Protein AF-A0A9P6LAG9-F1 (afdb_monomer)

Organism: NCBI:txid56493

Sequence (158 aa):
MAMVEGCSDTLERIEITCNHLANPGSGSIDLSRAIRLKEVVFIFLCEAFEDVWITVALKTLTSRHANFQKVAIHTAIPARLSPVDEPLDVNKTIGGEVYSLWMDLDCVLVQLWESHGIGLQVICSTGGEEKVAREFIEGLLPEMTKRGRLELVNKDGL

Structure (mmCIF, N/CA/C/O backbone):
data_AF-A0A9P6LAG9-F1
#
_entry.id   AF-A0A9P6LAG9-F1
#
loop_
_atom_site.group_PDB
_atom_site.id
_atom_site.type_symbol
_atom_site.label_atom_id
_atom_site.label_alt_id
_atom_site.label_comp_id
_atom_site.label_asym_id
_atom_site.label_entity_id
_atom_site.label_seq_id
_atom_site.pdbx_PDB_ins_code
_atom_site.Cartn_x
_atom_site.Cartn_y
_atom_site.Cartn_z
_atom_site.occupancy
_atom_site.B_iso_or_equiv
_atom_site.auth_seq_id
_atom_site.auth_comp_id
_atom_site.auth_asym_id
_atom_site.auth_atom_id
_atom_site.pdbx_PDB_model_num
ATOM 1 N N . MET A 1 1 ? 11.957 -17.336 8.066 1.00 31.67 1 MET A N 1
ATOM 2 C CA . MET A 1 1 ? 11.394 -17.068 9.412 1.00 31.67 1 MET A CA 1
ATOM 3 C C . MET A 1 1 ? 11.354 -15.561 9.585 1.00 31.67 1 MET A C 1
ATOM 5 O O . MET A 1 1 ? 12.406 -14.966 9.780 1.00 31.67 1 MET A O 1
ATOM 9 N N . ALA A 1 2 ? 10.182 -14.945 9.411 1.00 39.00 2 ALA A N 1
ATOM 10 C CA . ALA A 1 2 ? 9.999 -13.536 9.747 1.00 39.00 2 ALA A CA 1
ATOM 11 C C . ALA A 1 2 ? 10.205 -13.396 11.260 1.00 39.00 2 ALA A C 1
ATOM 13 O O . ALA A 1 2 ? 9.535 -14.074 12.042 1.00 39.00 2 ALA A O 1
ATOM 14 N N . MET A 1 3 ? 11.195 -12.607 11.672 1.00 38.09 3 MET A N 1
ATOM 15 C CA . MET A 1 3 ? 11.415 -12.326 13.085 1.00 38.09 3 MET A CA 1
ATOM 16 C C . MET A 1 3 ? 10.508 -11.164 13.469 1.00 38.09 3 MET A C 1
ATOM 18 O O . MET A 1 3 ? 10.767 -10.026 13.100 1.00 38.09 3 MET A O 1
ATOM 22 N N . VAL A 1 4 ? 9.424 -11.468 14.179 1.00 46.19 4 VAL A N 1
ATOM 23 C CA . VAL A 1 4 ? 8.665 -10.457 14.916 1.00 46.19 4 VAL A CA 1
ATOM 24 C C . VAL A 1 4 ? 9.403 -10.258 16.238 1.00 46.19 4 VAL A C 1
ATOM 26 O O . VAL A 1 4 ? 9.267 -11.067 17.156 1.00 46.19 4 VAL A O 1
ATOM 29 N N . GLU A 1 5 ? 10.249 -9.233 16.327 1.00 42.84 5 GLU A N 1
ATOM 30 C CA . GLU A 1 5 ? 10.857 -8.848 17.601 1.00 42.84 5 GLU A CA 1
ATOM 31 C C . GLU A 1 5 ? 9.825 -8.096 18.451 1.00 42.84 5 GLU A C 1
ATOM 33 O O . GLU A 1 5 ? 9.561 -6.914 18.251 1.00 42.84 5 GLU A O 1
ATOM 38 N N . GLY A 1 6 ? 9.227 -8.791 19.422 1.00 43.84 6 GLY A N 1
ATOM 39 C CA . GLY A 1 6 ? 8.525 -8.147 20.531 1.00 43.84 6 GLY A CA 1
ATOM 40 C C . GLY A 1 6 ? 7.326 -8.923 21.072 1.00 43.84 6 GLY A C 1
ATOM 41 O O . GLY A 1 6 ? 6.583 -9.588 20.356 1.00 43.84 6 GLY A O 1
ATOM 42 N N . CYS A 1 7 ? 7.148 -8.833 22.390 1.00 39.12 7 CYS A N 1
ATOM 43 C CA . CYS A 1 7 ? 6.045 -9.444 23.120 1.00 39.12 7 CYS A CA 1
ATOM 44 C C . CYS A 1 7 ? 4.712 -8.759 22.740 1.00 39.12 7 CYS A C 1
ATOM 46 O O . CYS A 1 7 ? 4.586 -7.539 22.818 1.00 39.12 7 CYS A O 1
ATOM 48 N N . SER A 1 8 ? 3.732 -9.563 22.322 1.00 51.81 8 SER A N 1
ATOM 49 C CA . SER A 1 8 ? 2.531 -9.216 21.536 1.00 51.81 8 SER A CA 1
ATOM 50 C C . SER A 1 8 ? 1.542 -8.190 22.127 1.00 51.81 8 SER A C 1
ATOM 52 O O . SER A 1 8 ? 0.644 -7.765 21.403 1.00 51.81 8 SER A O 1
ATOM 54 N N . ASP A 1 9 ? 1.656 -7.771 23.390 1.00 45.34 9 ASP A N 1
ATOM 55 C CA . ASP A 1 9 ? 0.568 -7.031 24.063 1.00 45.34 9 ASP A CA 1
ATOM 56 C C . ASP A 1 9 ? 0.803 -5.506 24.169 1.00 45.34 9 ASP A C 1
ATOM 58 O O . ASP A 1 9 ? -0.081 -4.756 24.597 1.00 45.34 9 ASP A O 1
ATOM 62 N N . THR A 1 10 ? 1.972 -5.008 23.750 1.00 57.41 10 THR A N 1
ATOM 63 C CA . THR A 1 10 ? 2.355 -3.582 23.865 1.00 57.41 10 THR A CA 1
ATOM 64 C C . THR A 1 10 ? 2.854 -2.935 22.576 1.00 57.41 10 THR A C 1
ATOM 66 O O . THR A 1 10 ? 3.126 -1.734 22.583 1.00 57.41 10 THR A O 1
ATOM 69 N N . LEU A 1 11 ? 2.965 -3.675 21.472 1.00 68.00 11 LEU A N 1
ATOM 70 C CA . LEU A 1 11 ? 3.526 -3.144 20.230 1.00 68.00 11 LEU A CA 1
ATOM 71 C C . LEU A 1 11 ? 2.519 -2.241 19.510 1.00 68.00 11 LEU A C 1
ATOM 73 O O . LEU A 1 11 ? 1.558 -2.701 18.899 1.00 68.00 11 LEU A O 1
ATOM 77 N N . GLU A 1 12 ? 2.756 -0.932 19.583 1.00 83.31 12 GLU A N 1
ATOM 78 C CA . GLU A 1 12 ? 2.011 0.063 18.802 1.00 83.31 12 GLU A CA 1
ATOM 79 C C . GLU A 1 12 ? 2.497 0.130 17.347 1.00 83.31 12 GLU A C 1
ATOM 81 O O . GLU A 1 12 ? 1.769 0.590 16.469 1.00 83.31 12 GLU A O 1
ATOM 86 N N . ARG A 1 13 ? 3.707 -0.367 17.083 1.00 87.25 13 ARG A N 1
ATOM 87 C CA . ARG A 1 13 ? 4.311 -0.456 15.757 1.00 87.25 13 ARG A CA 1
ATOM 88 C C . ARG A 1 13 ? 4.926 -1.835 15.572 1.00 87.25 13 ARG A C 1
ATOM 90 O O . ARG A 1 13 ? 5.649 -2.297 16.453 1.00 87.25 13 ARG A O 1
ATOM 97 N N . ILE A 1 14 ? 4.643 -2.465 14.437 1.00 84.56 14 ILE A N 1
ATOM 98 C CA . ILE A 1 14 ? 5.256 -3.734 14.038 1.00 84.56 14 ILE A CA 1
ATOM 99 C C . ILE A 1 14 ? 6.000 -3.508 12.726 1.00 84.56 14 ILE A C 1
ATOM 101 O O . ILE A 1 14 ? 5.428 -3.003 11.763 1.00 84.56 14 ILE A O 1
ATOM 105 N N . GLU A 1 15 ? 7.272 -3.887 12.702 1.00 84.56 15 GLU A N 1
ATOM 106 C CA . GLU A 1 15 ? 8.097 -3.903 11.499 1.00 84.56 15 GLU A CA 1
ATOM 107 C C . GLU A 1 15 ? 8.282 -5.345 11.039 1.00 84.56 15 GLU A C 1
ATOM 109 O O . GLU A 1 15 ? 8.576 -6.234 11.841 1.00 84.56 15 GLU A O 1
ATOM 114 N N . ILE A 1 16 ? 8.052 -5.580 9.752 1.00 80.81 16 ILE A N 1
ATOM 115 C CA . ILE A 1 16 ? 8.099 -6.903 9.155 1.00 80.81 16 ILE A CA 1
ATOM 116 C C . ILE A 1 16 ? 8.985 -6.853 7.919 1.00 80.81 16 ILE A C 1
ATOM 118 O O . ILE A 1 16 ? 8.684 -6.161 6.946 1.00 80.81 16 ILE A O 1
ATOM 122 N N . THR A 1 17 ? 10.039 -7.660 7.942 1.00 76.12 17 THR A N 1
ATOM 123 C CA . THR A 1 17 ? 11.042 -7.710 6.880 1.00 76.12 17 THR A CA 1
ATOM 124 C C . THR A 1 17 ? 10.935 -9.004 6.076 1.00 76.12 17 THR A C 1
ATOM 126 O O . THR A 1 17 ? 11.048 -10.102 6.633 1.00 76.12 17 THR A O 1
ATOM 129 N N . CYS A 1 18 ? 10.769 -8.876 4.756 1.00 67.94 18 CYS A N 1
ATOM 130 C CA . CYS A 1 18 ? 10.935 -9.967 3.793 1.00 67.94 18 CYS A CA 1
ATOM 131 C C . CYS A 1 18 ? 12.422 -10.331 3.682 1.00 67.94 18 CYS A C 1
ATOM 133 O O . CYS A 1 18 ? 13.188 -9.598 3.057 1.00 67.94 18 CYS A O 1
ATOM 135 N N . AS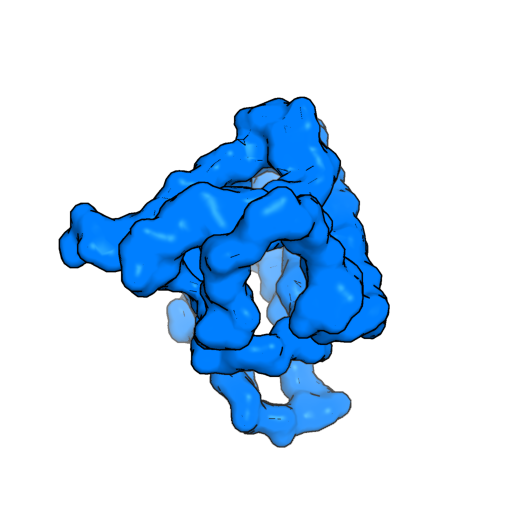N A 1 19 ? 12.831 -11.484 4.213 1.00 59.56 19 ASN A N 1
ATOM 136 C CA . ASN A 1 19 ? 14.115 -12.097 3.869 1.00 59.56 19 ASN A CA 1
ATOM 137 C C . ASN A 1 19 ? 13.837 -13.348 3.027 1.00 59.56 19 ASN A C 1
ATOM 139 O O . ASN A 1 19 ? 13.184 -14.267 3.523 1.00 59.56 19 ASN A O 1
ATOM 143 N N . HIS A 1 20 ? 14.351 -13.396 1.791 1.00 47.56 20 HIS A N 1
ATOM 144 C CA . HIS A 1 20 ? 14.268 -14.532 0.854 1.00 47.56 20 HIS A CA 1
ATOM 145 C C . HIS A 1 20 ? 15.029 -15.779 1.350 1.00 47.56 20 HIS A C 1
ATOM 147 O O . HIS A 1 20 ? 15.972 -16.267 0.733 1.00 47.56 20 HIS A O 1
ATOM 153 N N . LEU A 1 21 ? 14.613 -16.339 2.481 1.00 39.75 21 LEU A N 1
ATOM 154 C CA . LEU A 1 21 ? 14.943 -17.704 2.866 1.00 39.75 21 LEU A CA 1
ATOM 155 C C . LEU A 1 21 ? 13.637 -18.476 2.937 1.00 39.75 21 LEU A C 1
ATOM 157 O O . LEU A 1 21 ? 12.994 -18.596 3.983 1.00 39.75 21 LEU A O 1
ATOM 161 N N . ALA A 1 22 ? 13.270 -18.931 1.739 1.00 38.91 22 ALA A N 1
ATOM 162 C CA . ALA A 1 22 ? 12.196 -19.844 1.432 1.00 38.91 22 ALA A CA 1
ATOM 163 C C . ALA A 1 22 ? 12.097 -20.943 2.489 1.00 38.91 22 AL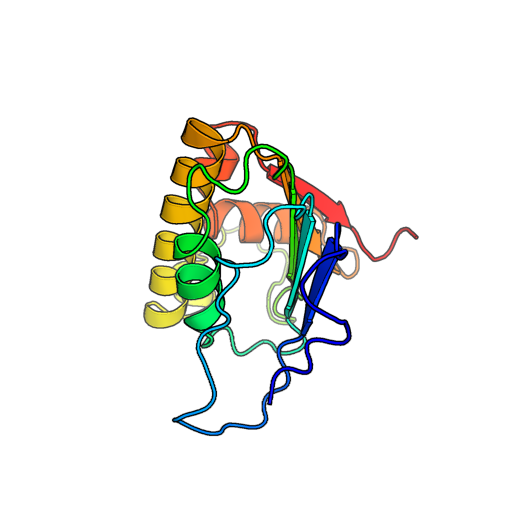A A C 1
ATOM 165 O O . ALA A 1 22 ? 12.983 -21.783 2.645 1.00 38.91 22 ALA A O 1
ATOM 166 N N . ASN A 1 23 ? 10.969 -20.955 3.183 1.00 39.00 23 ASN A N 1
ATOM 167 C CA . ASN A 1 23 ? 10.431 -22.189 3.704 1.00 39.00 23 ASN A CA 1
ATOM 168 C C . ASN A 1 23 ? 8.969 -22.224 3.240 1.00 39.00 23 ASN A C 1
ATOM 170 O O . ASN A 1 23 ? 8.189 -21.394 3.712 1.00 39.00 23 ASN A O 1
ATOM 174 N N . PRO A 1 24 ? 8.569 -23.132 2.330 1.00 40.22 24 PRO A N 1
ATOM 175 C CA . PRO A 1 24 ? 7.210 -23.205 1.772 1.00 40.22 24 PRO A CA 1
ATOM 176 C C . PRO A 1 24 ? 6.117 -23.594 2.798 1.00 40.22 24 PRO A C 1
ATOM 178 O O . PRO A 1 24 ? 5.029 -24.020 2.432 1.00 40.22 24 PRO A O 1
ATOM 181 N N . GLY A 1 25 ? 6.392 -23.426 4.096 1.00 43.91 25 GLY A N 1
ATOM 182 C CA . GLY A 1 25 ? 5.448 -23.561 5.202 1.00 43.91 25 GLY A CA 1
ATOM 183 C C . GLY A 1 25 ? 5.611 -22.507 6.308 1.00 43.91 25 GLY A C 1
ATOM 184 O O . GLY A 1 25 ? 5.011 -22.665 7.370 1.00 43.91 25 GLY A O 1
ATOM 185 N N . SER A 1 26 ? 6.415 -21.447 6.131 1.00 46.41 26 SER A N 1
ATOM 186 C CA . SER A 1 26 ? 6.625 -20.450 7.193 1.00 46.41 26 SER A CA 1
ATOM 187 C C . SER A 1 26 ? 5.574 -19.339 7.184 1.00 46.41 26 SER A C 1
ATOM 189 O O . SER A 1 26 ? 5.800 -18.283 6.608 1.00 46.41 26 SER A O 1
ATOM 191 N N . GLY A 1 27 ? 4.466 -19.607 7.878 1.00 55.06 27 GLY A N 1
ATOM 192 C CA . GLY A 1 27 ? 3.690 -18.653 8.679 1.00 55.06 27 GLY A CA 1
ATOM 193 C C . GLY A 1 27 ? 3.163 -17.401 7.979 1.00 55.06 27 GLY A C 1
ATOM 19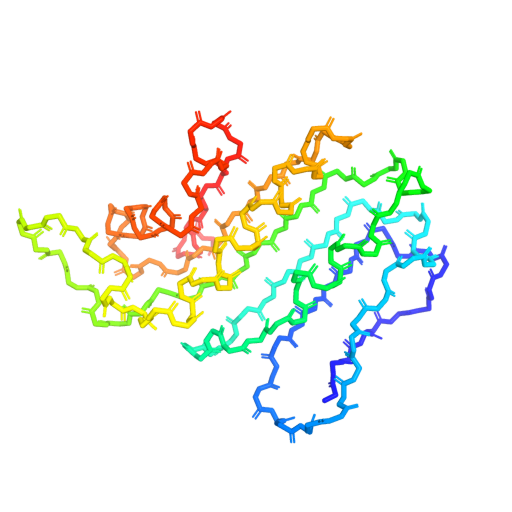4 O O . GLY A 1 27 ? 3.869 -16.405 7.858 1.00 55.06 27 GLY A O 1
ATOM 195 N N . SER A 1 28 ? 1.867 -17.398 7.666 1.00 65.50 28 SER A N 1
ATOM 196 C CA . SER A 1 28 ? 1.109 -16.148 7.582 1.00 65.50 28 SER A CA 1
ATOM 197 C C . SER A 1 28 ? 1.304 -15.352 8.873 1.00 65.50 28 SER A C 1
ATOM 199 O O . SER A 1 28 ? 1.153 -15.907 9.965 1.00 65.50 28 SER A O 1
ATOM 201 N N . ILE A 1 29 ? 1.617 -14.065 8.763 1.00 77.62 29 ILE A N 1
ATOM 202 C CA . ILE A 1 29 ? 1.709 -13.196 9.935 1.00 77.62 29 ILE A CA 1
ATOM 203 C C . ILE A 1 29 ? 0.290 -12.8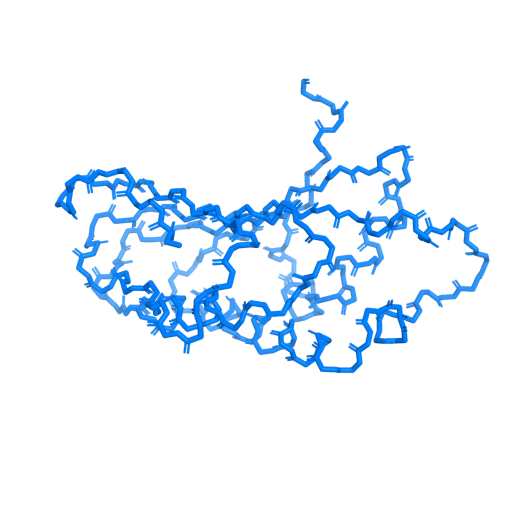79 10.390 1.00 77.62 29 ILE A C 1
ATOM 205 O O . ILE A 1 29 ? -0.477 -12.269 9.653 1.00 77.62 29 ILE A O 1
ATOM 209 N N . ASP A 1 30 ? -0.064 -13.331 11.590 1.00 82.50 30 ASP A N 1
ATOM 210 C CA . ASP A 1 30 ? -1.360 -13.053 12.199 1.00 82.50 30 ASP A CA 1
ATOM 211 C C . ASP A 1 30 ? -1.252 -11.832 13.117 1.00 82.50 30 ASP A C 1
ATOM 213 O O . ASP A 1 30 ? -0.612 -11.881 14.170 1.00 82.50 30 ASP A O 1
ATOM 217 N N . LEU A 1 31 ? -1.883 -10.730 12.709 1.00 85.31 31 LEU A N 1
ATOM 218 C CA . LEU A 1 31 ? -1.936 -9.488 13.476 1.00 85.31 31 LEU A CA 1
ATOM 219 C C . LEU A 1 31 ? -3.134 -9.455 14.431 1.00 85.31 31 LEU A C 1
ATOM 221 O O . LEU A 1 31 ? -3.223 -8.528 15.227 1.00 85.31 31 LEU A O 1
ATOM 225 N N . SER A 1 32 ? -4.016 -10.466 14.431 1.00 86.19 32 SER A N 1
ATOM 226 C CA . SER A 1 32 ? -5.311 -10.450 15.137 1.00 86.19 32 SER A CA 1
ATOM 227 C C . SER A 1 32 ? -5.234 -10.202 16.648 1.00 86.19 32 SER A C 1
ATOM 229 O O . SER A 1 32 ? -6.218 -9.782 17.269 1.00 86.19 32 SER A O 1
ATOM 231 N N . ARG A 1 33 ? -4.073 -10.477 17.252 1.00 85.31 33 ARG A N 1
ATOM 232 C CA . ARG A 1 33 ? -3.791 -10.287 18.680 1.00 85.31 33 ARG A CA 1
ATOM 233 C C . ARG A 1 33 ? -3.175 -8.926 19.014 1.00 85.31 33 ARG A C 1
ATOM 235 O O . ARG A 1 33 ? -3.157 -8.558 20.186 1.00 85.31 33 ARG A O 1
ATOM 242 N N . ALA A 1 34 ? -2.721 -8.162 18.024 1.00 85.12 34 ALA A N 1
ATOM 243 C CA . ALA A 1 34 ? -2.062 -6.872 18.206 1.00 85.12 34 ALA A CA 1
ATOM 244 C C . ALA A 1 34 ? -3.088 -5.739 18.413 1.00 85.12 34 ALA A C 1
ATOM 246 O O . ALA A 1 34 ? -3.146 -4.763 17.677 1.00 85.12 34 ALA A O 1
ATOM 247 N N . ILE A 1 35 ? -3.916 -5.836 19.452 1.00 82.88 35 ILE A N 1
ATOM 248 C CA . ILE A 1 35 ? -5.044 -4.915 19.708 1.00 82.88 35 ILE A CA 1
ATOM 249 C C . ILE A 1 35 ? -4.647 -3.434 19.889 1.00 82.88 35 ILE A C 1
ATOM 251 O O . ILE A 1 35 ? -5.485 -2.541 19.768 1.00 82.88 35 ILE A O 1
ATOM 255 N N . ARG A 1 36 ? -3.374 -3.156 20.193 1.00 86.75 36 ARG A N 1
ATOM 256 C CA . ARG A 1 36 ? -2.817 -1.799 20.346 1.00 86.75 36 ARG A CA 1
ATOM 257 C C . ARG A 1 36 ? -2.068 -1.296 19.111 1.00 86.75 36 ARG A C 1
ATOM 259 O O . ARG A 1 36 ? -1.488 -0.213 19.166 1.00 86.75 36 ARG A O 1
ATOM 266 N N . LEU A 1 37 ? -2.080 -2.064 18.028 1.00 89.19 37 LEU A N 1
ATOM 267 C CA . LEU A 1 37 ? -1.388 -1.745 16.792 1.00 89.19 37 LEU A CA 1
ATOM 268 C C . LEU A 1 37 ? -1.897 -0.427 16.207 1.00 89.19 37 LEU A C 1
ATOM 270 O O . LEU A 1 37 ? -3.095 -0.260 15.983 1.00 89.19 37 LEU A O 1
ATOM 274 N N . LYS A 1 38 ? -0.968 0.492 15.951 1.00 92.00 38 LYS A N 1
ATOM 275 C CA . LYS A 1 38 ? -1.201 1.771 15.274 1.00 92.00 38 LYS A CA 1
ATOM 276 C C . LYS A 1 38 ? -0.595 1.773 13.880 1.00 92.00 38 LYS A C 1
ATOM 278 O O . LYS A 1 38 ? -1.211 2.288 12.951 1.00 92.00 38 LYS A O 1
ATOM 283 N N . GLU A 1 39 ? 0.584 1.178 13.731 1.00 92.19 39 GLU A N 1
ATOM 284 C CA . GLU A 1 39 ? 1.340 1.179 12.481 1.00 92.19 39 GLU A CA 1
ATOM 285 C C . GLU A 1 39 ? 1.917 -0.203 12.165 1.00 92.19 39 GLU A C 1
ATOM 287 O O . GLU A 1 39 ? 2.468 -0.875 13.038 1.00 92.19 39 GLU A O 1
ATOM 292 N N . VAL A 1 40 ? 1.834 -0.599 10.896 1.00 89.81 40 VAL A N 1
ATOM 293 C CA . VAL A 1 40 ? 2.589 -1.738 10.361 1.00 89.81 40 VAL A CA 1
ATOM 294 C C . VAL A 1 40 ? 3.511 -1.248 9.264 1.00 89.81 40 VAL A C 1
ATOM 296 O O . VAL A 1 40 ? 3.087 -0.501 8.382 1.00 89.81 40 VAL A O 1
ATOM 299 N N . VAL A 1 41 ? 4.760 -1.692 9.319 1.00 90.19 41 VAL A N 1
ATOM 300 C CA . VAL A 1 41 ? 5.790 -1.394 8.331 1.00 90.19 41 VAL A CA 1
ATOM 301 C C . VAL A 1 41 ? 6.194 -2.688 7.645 1.00 90.19 41 VAL A C 1
ATOM 303 O O . VAL A 1 41 ? 6.683 -3.607 8.297 1.00 90.19 41 VAL A O 1
ATOM 306 N N . PHE A 1 42 ? 6.002 -2.755 6.335 1.00 87.62 42 PHE A N 1
ATOM 307 C CA . PHE A 1 42 ? 6.451 -3.860 5.498 1.00 87.62 42 PHE A CA 1
ATOM 308 C C . PHE A 1 42 ? 7.712 -3.442 4.752 1.00 87.62 42 PHE A C 1
ATOM 310 O O . PHE A 1 42 ? 7.715 -2.404 4.092 1.00 87.62 42 PHE A O 1
ATOM 317 N N . ILE A 1 43 ? 8.778 -4.235 4.848 1.00 84.12 43 ILE A N 1
ATOM 318 C CA . ILE A 1 43 ? 10.058 -3.955 4.196 1.00 84.12 43 ILE A CA 1
ATOM 319 C C . ILE A 1 43 ? 10.376 -5.037 3.168 1.00 84.12 43 ILE A C 1
ATOM 321 O O . ILE A 1 43 ? 10.682 -6.177 3.524 1.00 84.12 43 ILE A O 1
ATOM 325 N N . PHE A 1 44 ? 10.353 -4.646 1.892 1.00 76.75 44 PHE A N 1
ATOM 326 C CA . PHE A 1 44 ? 10.781 -5.463 0.763 1.00 76.75 44 PHE A CA 1
ATOM 327 C C . PHE A 1 44 ? 12.273 -5.252 0.503 1.00 76.75 44 PHE A C 1
ATOM 329 O O . PHE A 1 44 ? 12.701 -4.185 0.060 1.00 76.75 44 PHE A O 1
ATOM 336 N N . LEU A 1 45 ? 13.077 -6.280 0.777 1.00 63.59 45 LEU A N 1
ATOM 337 C CA . LEU A 1 45 ? 14.523 -6.254 0.530 1.00 63.59 45 LEU A CA 1
ATOM 338 C C . LEU A 1 45 ? 14.930 -6.898 -0.804 1.00 63.59 45 LEU A C 1
ATOM 340 O O . LEU A 1 45 ? 16.111 -6.901 -1.137 1.00 63.59 45 LEU A O 1
ATOM 344 N N . CYS A 1 46 ? 13.990 -7.455 -1.568 1.00 56.28 46 CYS A N 1
ATOM 345 C CA . CYS A 1 46 ? 14.263 -8.114 -2.845 1.00 56.28 46 CYS A CA 1
ATOM 346 C C . CYS A 1 46 ? 13.258 -7.692 -3.917 1.00 56.28 46 CYS A C 1
ATOM 348 O O . CYS A 1 46 ? 12.100 -7.424 -3.618 1.00 56.28 46 CYS A O 1
ATOM 350 N N . GLU A 1 47 ? 13.709 -7.709 -5.173 1.00 56.66 47 GLU A N 1
ATOM 351 C CA . GLU A 1 47 ? 12.880 -7.484 -6.369 1.00 56.66 47 GLU A CA 1
ATOM 352 C C . GLU A 1 47 ? 11.879 -8.624 -6.636 1.00 56.66 47 GLU A C 1
ATOM 354 O O . GLU A 1 47 ? 11.057 -8.533 -7.544 1.00 56.66 47 GLU A O 1
ATOM 359 N N . ALA A 1 48 ? 11.957 -9.720 -5.880 1.00 55.81 48 ALA A N 1
ATOM 360 C CA . ALA A 1 48 ? 11.014 -10.819 -5.970 1.00 55.81 48 ALA A CA 1
ATOM 361 C C . ALA A 1 48 ? 9.793 -10.504 -5.093 1.00 55.81 48 ALA A C 1
ATOM 363 O O . ALA A 1 48 ? 9.751 -10.725 -3.888 1.00 55.81 48 ALA A O 1
ATOM 364 N N . PHE A 1 49 ? 8.785 -9.938 -5.745 1.00 61.88 49 PHE A N 1
ATOM 365 C CA . PHE A 1 49 ? 7.489 -9.553 -5.188 1.00 61.88 49 PHE A CA 1
ATOM 366 C C . PHE A 1 49 ? 6.543 -10.757 -4.961 1.00 61.88 49 PHE A C 1
ATOM 368 O O . PHE A 1 49 ? 5.325 -10.619 -5.041 1.00 61.88 49 PHE A O 1
ATOM 375 N N . GLU A 1 50 ? 7.082 -11.954 -4.724 1.00 56.69 50 GLU A N 1
ATOM 376 C CA . GLU A 1 50 ? 6.328 -13.226 -4.723 1.00 56.69 50 GLU A CA 1
ATOM 377 C C . GLU A 1 50 ? 5.569 -13.499 -3.409 1.00 56.69 50 GLU A C 1
ATOM 379 O O . GLU A 1 50 ? 4.939 -14.541 -3.220 1.00 56.69 50 GLU A O 1
ATOM 384 N N . ASP A 1 51 ? 5.608 -12.557 -2.477 1.00 60.78 51 ASP A N 1
ATOM 385 C CA . ASP A 1 51 ? 5.252 -12.798 -1.091 1.00 60.78 51 ASP A CA 1
ATOM 386 C C . ASP A 1 51 ? 3.781 -12.434 -0.792 1.00 60.78 51 ASP A C 1
ATOM 388 O O . ASP A 1 51 ? 3.433 -11.335 -0.358 1.00 60.78 51 ASP A O 1
ATOM 392 N N . VAL A 1 52 ? 2.902 -13.431 -0.966 1.00 63.72 52 VAL A N 1
ATOM 393 C CA . VAL A 1 52 ? 1.438 -13.419 -0.698 1.00 63.72 52 VAL A CA 1
ATOM 394 C C . VAL A 1 52 ? 1.074 -13.015 0.748 1.00 63.72 52 VAL A C 1
ATOM 396 O O . VAL A 1 52 ? -0.082 -12.726 1.073 1.00 63.72 52 VAL A O 1
ATOM 399 N N . TRP A 1 53 ? 2.045 -13.000 1.660 1.00 75.31 53 TRP A N 1
ATOM 400 C CA . TRP A 1 53 ? 1.793 -12.901 3.093 1.00 75.31 53 TRP A CA 1
ATOM 401 C C . TRP A 1 53 ? 1.326 -11.518 3.557 1.00 75.31 53 TRP A C 1
ATOM 403 O O . TRP A 1 53 ? 0.639 -11.458 4.574 1.00 75.31 53 TRP A O 1
ATOM 413 N N . ILE A 1 54 ? 1.623 -10.428 2.840 1.00 81.81 54 ILE A N 1
ATOM 414 C CA . ILE A 1 54 ? 1.209 -9.068 3.248 1.00 81.81 54 ILE A CA 1
ATOM 415 C C . ILE A 1 54 ? -0.305 -8.926 3.157 1.00 81.81 54 ILE A C 1
ATOM 417 O O . ILE A 1 54 ? -0.956 -8.538 4.126 1.00 81.81 54 ILE A O 1
ATOM 421 N N . THR A 1 55 ? -0.879 -9.311 2.017 1.00 86.44 55 THR A N 1
ATOM 422 C CA . THR A 1 55 ? -2.328 -9.318 1.807 1.00 86.44 55 THR A CA 1
ATOM 423 C C . THR A 1 55 ? -3.019 -10.184 2.859 1.00 86.44 55 THR A C 1
ATOM 425 O O . THR A 1 55 ? -4.044 -9.790 3.414 1.00 86.44 55 THR A O 1
ATOM 428 N N . VAL A 1 56 ? -2.448 -11.349 3.185 1.00 85.06 56 VAL A N 1
ATOM 429 C CA . VAL A 1 56 ? -2.982 -12.235 4.231 1.00 85.06 56 VAL A CA 1
ATOM 430 C C . VAL A 1 56 ? -2.878 -11.595 5.617 1.00 85.06 56 VAL A C 1
ATOM 432 O O . VAL A 1 56 ? -3.860 -11.608 6.355 1.00 85.06 56 VAL A O 1
ATOM 435 N N . ALA A 1 57 ? -1.738 -10.994 5.960 1.00 86.69 57 ALA A N 1
ATOM 436 C CA . ALA A 1 57 ? -1.523 -10.347 7.250 1.00 86.69 57 ALA A CA 1
ATOM 437 C C . ALA A 1 57 ? -2.478 -9.169 7.455 1.00 86.69 57 ALA A C 1
ATOM 439 O O . ALA A 1 57 ? -3.145 -9.077 8.485 1.00 86.69 57 ALA A O 1
ATOM 440 N N . LEU A 1 58 ? -2.627 -8.315 6.444 1.00 89.44 58 LEU A N 1
ATOM 441 C CA . LEU A 1 58 ? -3.557 -7.191 6.476 1.00 89.44 58 LEU A CA 1
ATOM 442 C C . LEU A 1 58 ? -5.018 -7.642 6.593 1.00 89.44 58 LEU A C 1
ATOM 444 O O . LEU A 1 58 ? -5.786 -7.010 7.313 1.00 89.44 58 LEU A O 1
ATOM 448 N N . LYS A 1 59 ? -5.398 -8.773 5.987 1.00 90.12 59 LYS A N 1
ATOM 449 C CA . LYS A 1 59 ? -6.742 -9.360 6.153 1.00 90.12 59 LYS A CA 1
ATOM 450 C C . LYS A 1 59 ? -7.038 -9.825 7.586 1.00 90.12 59 LYS A C 1
ATOM 452 O O . LYS A 1 59 ? -8.206 -9.988 7.930 1.00 90.12 59 LYS A O 1
ATOM 457 N N . THR A 1 60 ? -6.024 -10.026 8.434 1.00 89.12 60 THR A N 1
ATOM 458 C CA . THR A 1 60 ? -6.237 -10.346 9.861 1.00 89.12 60 THR A CA 1
ATOM 459 C C . THR A 1 60 ? -6.598 -9.119 10.707 1.00 89.12 60 THR A C 1
ATOM 461 O O . THR A 1 60 ? -7.041 -9.258 11.853 1.00 89.12 60 THR A O 1
ATOM 464 N N . LEU A 1 61 ? -6.473 -7.910 10.144 1.00 87.50 61 LEU A N 1
ATOM 465 C CA . LEU A 1 61 ? -6.905 -6.681 10.793 1.00 87.50 61 LEU A CA 1
ATOM 466 C C . LEU A 1 61 ? -8.432 -6.587 10.772 1.00 87.50 61 LEU A C 1
ATOM 468 O O . LEU A 1 61 ? -9.077 -6.383 9.749 1.00 87.50 61 LEU A O 1
ATOM 472 N N . THR A 1 62 ? -9.014 -6.754 11.953 1.00 84.75 62 THR A N 1
ATOM 473 C CA . THR A 1 62 ? -10.456 -6.634 12.205 1.00 84.75 62 THR A CA 1
ATOM 474 C C . THR A 1 62 ? -10.780 -5.360 12.982 1.00 84.75 62 THR A C 1
ATOM 476 O O . THR A 1 62 ? -9.874 -4.697 13.483 1.00 84.75 62 THR A O 1
ATOM 479 N N . SER A 1 63 ? -12.072 -5.106 13.220 1.00 84.25 63 SER A N 1
ATOM 480 C CA . SER A 1 63 ? -12.582 -4.007 14.060 1.00 84.25 63 SER A CA 1
ATOM 481 C C . SER A 1 63 ? -12.010 -3.946 15.485 1.00 84.25 63 SER A C 1
ATOM 483 O O . SER A 1 63 ? -12.171 -2.939 16.172 1.00 84.25 63 SER A O 1
ATOM 485 N N . ARG A 1 64 ? -11.324 -4.999 15.952 1.00 85.50 64 ARG A N 1
ATOM 486 C CA . ARG A 1 64 ? -10.571 -4.984 17.217 1.00 85.50 64 ARG A CA 1
ATOM 487 C C . ARG A 1 64 ? -9.356 -4.053 17.181 1.00 85.50 64 ARG A C 1
ATOM 489 O O . ARG A 1 64 ? -8.904 -3.628 18.240 1.00 85.50 64 ARG A O 1
ATOM 496 N N . HIS A 1 65 ? -8.857 -3.704 15.999 1.00 89.19 65 HIS A N 1
ATOM 497 C CA . HIS A 1 65 ? -7.721 -2.804 15.804 1.00 89.19 65 HIS A CA 1
ATOM 498 C C . HIS A 1 65 ? -8.201 -1.361 15.632 1.00 89.19 65 HIS A C 1
ATOM 500 O O . HIS A 1 65 ? -7.833 -0.674 14.687 1.00 89.19 65 HIS A O 1
ATOM 506 N N . ALA A 1 66 ? -9.035 -0.879 16.556 1.00 86.69 66 ALA A N 1
ATOM 507 C CA . ALA A 1 66 ? -9.635 0.455 16.467 1.00 86.69 66 ALA A CA 1
ATOM 508 C C . ALA A 1 66 ? -8.605 1.604 16.468 1.00 86.69 66 ALA A C 1
ATOM 510 O O . ALA A 1 66 ? -8.919 2.717 16.062 1.00 86.69 66 ALA A O 1
ATOM 511 N N . ASN A 1 67 ? -7.379 1.338 16.930 1.00 87.62 67 ASN A N 1
ATOM 512 C CA . ASN A 1 67 ? -6.280 2.304 16.944 1.00 87.62 67 ASN A CA 1
ATOM 513 C C . ASN A 1 67 ? -5.386 2.221 15.702 1.00 87.62 67 ASN A C 1
ATOM 515 O O . ASN A 1 67 ? -4.407 2.963 15.627 1.00 87.62 67 ASN A O 1
ATOM 519 N N . PHE A 1 68 ? -5.681 1.319 14.764 1.00 92.50 68 PHE A N 1
ATOM 520 C CA . PHE A 1 68 ? -4.861 1.131 13.581 1.00 92.50 68 PHE A CA 1
ATOM 521 C C . PHE A 1 68 ? -5.016 2.309 12.628 1.00 92.50 68 PHE A C 1
ATOM 523 O O . PHE A 1 68 ? -6.123 2.667 12.238 1.00 92.50 68 PHE A O 1
ATOM 530 N N . GLN A 1 69 ? -3.891 2.924 12.278 1.00 92.44 69 GLN A N 1
ATOM 531 C CA . GLN A 1 69 ? -3.859 4.219 11.607 1.00 92.44 69 GLN A CA 1
ATOM 532 C C . GLN A 1 69 ? -2.985 4.226 10.365 1.00 92.44 69 GLN A C 1
ATOM 534 O O . GLN A 1 69 ? -3.210 5.068 9.501 1.00 92.44 69 GLN A O 1
ATOM 539 N N . LYS A 1 70 ? -1.976 3.356 10.263 1.00 93.88 70 LYS A N 1
ATOM 540 C CA . LYS A 1 70 ? -0.983 3.488 9.198 1.00 93.88 70 LYS A CA 1
ATOM 541 C C . LYS A 1 70 ? -0.438 2.159 8.694 1.00 93.88 70 LYS A C 1
ATOM 543 O O . LYS A 1 70 ? -0.036 1.294 9.471 1.00 93.88 70 LYS A O 1
ATOM 548 N N . VAL A 1 71 ? -0.344 2.062 7.374 1.00 93.12 71 VAL A N 1
ATOM 549 C CA . VAL A 1 71 ? 0.468 1.069 6.671 1.00 93.12 71 VAL A CA 1
ATOM 550 C C . VAL A 1 71 ? 1.626 1.800 6.000 1.00 93.12 71 VAL A C 1
ATOM 552 O O . VAL A 1 71 ? 1.404 2.735 5.232 1.00 93.12 71 VAL A O 1
ATOM 555 N N . ALA A 1 72 ? 2.855 1.376 6.278 1.00 92.44 72 ALA A N 1
ATOM 556 C CA . ALA A 1 72 ? 4.042 1.812 5.560 1.00 92.44 72 ALA A CA 1
ATOM 557 C C . ALA A 1 72 ? 4.607 0.646 4.742 1.00 92.44 72 ALA A C 1
ATOM 559 O O . ALA A 1 72 ? 4.790 -0.450 5.266 1.00 92.44 72 ALA A O 1
ATOM 560 N N . ILE A 1 73 ? 4.890 0.878 3.464 1.00 90.00 73 ILE A N 1
ATOM 561 C CA . ILE A 1 73 ? 5.485 -0.108 2.561 1.00 90.00 73 ILE A CA 1
ATOM 562 C C . ILE A 1 73 ? 6.813 0.442 2.062 1.00 90.00 73 ILE A C 1
ATOM 564 O O . ILE A 1 73 ? 6.841 1.433 1.341 1.00 90.00 73 ILE A O 1
ATOM 568 N N . HIS A 1 74 ? 7.914 -0.206 2.421 1.00 87.69 74 HIS A N 1
ATOM 569 C CA . HIS A 1 74 ? 9.234 0.093 1.889 1.00 87.69 74 HIS A CA 1
ATOM 570 C C . HIS A 1 74 ? 9.509 -0.828 0.714 1.00 87.69 74 HIS A C 1
ATOM 572 O O . HIS A 1 74 ? 9.659 -2.032 0.911 1.00 87.69 74 HIS A O 1
ATOM 578 N N . THR A 1 75 ? 9.604 -0.270 -0.487 1.00 82.69 75 THR A N 1
ATOM 579 C CA . THR A 1 75 ? 9.870 -1.037 -1.706 1.00 82.69 75 THR A CA 1
ATOM 580 C C . THR A 1 75 ? 11.042 -0.457 -2.480 1.00 82.69 75 THR A C 1
ATOM 582 O O . THR A 1 75 ? 11.212 0.759 -2.569 1.00 82.69 75 THR A O 1
ATOM 585 N N . ALA A 1 76 ? 11.860 -1.334 -3.055 1.00 78.81 76 ALA A N 1
ATOM 586 C CA . ALA A 1 76 ? 12.826 -0.943 -4.068 1.00 78.81 76 ALA A CA 1
ATOM 587 C C . ALA A 1 76 ? 12.128 -0.856 -5.430 1.00 78.81 76 ALA A C 1
ATOM 589 O O . ALA A 1 76 ? 11.183 -1.596 -5.711 1.00 78.81 76 ALA A O 1
ATOM 590 N N . ILE A 1 77 ? 12.594 0.063 -6.264 1.00 77.69 77 ILE A N 1
ATOM 591 C CA . ILE A 1 77 ? 12.127 0.208 -7.638 1.00 77.69 77 ILE A CA 1
ATOM 592 C C . ILE A 1 77 ? 13.047 -0.640 -8.516 1.00 77.69 77 ILE A C 1
ATOM 594 O O . ILE A 1 77 ? 14.265 -0.542 -8.349 1.00 77.69 77 ILE A O 1
ATOM 598 N N . PRO A 1 78 ? 12.507 -1.480 -9.419 1.00 75.50 78 PRO A N 1
ATOM 599 C CA . PRO A 1 78 ? 13.331 -2.287 -10.310 1.00 75.50 78 PRO A CA 1
ATOM 600 C C . PRO A 1 78 ? 14.382 -1.442 -11.038 1.00 75.50 78 PRO A C 1
ATOM 602 O O . PRO A 1 78 ? 14.033 -0.481 -11.722 1.00 75.50 78 PRO A O 1
ATOM 605 N N . ALA A 1 79 ? 15.656 -1.842 -10.975 1.00 70.25 79 ALA A N 1
ATOM 606 C CA . ALA A 1 79 ? 16.760 -1.084 -11.588 1.00 70.25 79 ALA A CA 1
ATOM 607 C C . ALA A 1 79 ? 16.636 -0.935 -13.120 1.00 70.25 79 ALA A C 1
ATOM 609 O O . ALA A 1 79 ? 17.280 -0.090 -13.734 1.00 70.25 79 ALA A O 1
ATOM 610 N N . ARG A 1 80 ? 15.800 -1.773 -13.746 1.00 70.75 80 ARG A N 1
ATOM 611 C CA . ARG A 1 80 ? 15.491 -1.761 -15.185 1.00 70.75 80 ARG A CA 1
ATOM 612 C C . ARG A 1 80 ? 14.488 -0.685 -15.609 1.00 70.75 80 ARG A C 1
ATOM 614 O O . ARG A 1 80 ? 14.201 -0.575 -16.800 1.00 70.75 80 ARG A O 1
ATOM 621 N N . LEU A 1 81 ? 13.924 0.063 -14.665 1.00 72.31 81 LEU A N 1
ATOM 622 C CA . LEU A 1 81 ? 13.035 1.178 -14.958 1.00 72.31 81 LEU A CA 1
ATOM 623 C C . LEU A 1 81 ? 13.870 2.382 -15.403 1.00 72.31 81 LEU A C 1
ATOM 625 O O . LEU A 1 81 ? 14.422 3.108 -14.587 1.00 72.31 81 LEU A O 1
ATOM 629 N N . SER A 1 82 ? 13.986 2.556 -16.719 1.00 63.59 82 SER A N 1
ATOM 630 C CA . SER A 1 82 ? 14.551 3.763 -17.324 1.00 63.59 82 SER A CA 1
ATOM 631 C C . SER A 1 82 ? 13.433 4.781 -17.551 1.00 63.59 82 SER A C 1
ATOM 633 O O . SER A 1 82 ? 12.324 4.368 -17.898 1.00 63.59 82 SER A O 1
ATOM 635 N N . PRO A 1 83 ? 13.696 6.093 -17.447 1.00 64.06 83 PRO A N 1
ATOM 636 C CA . PRO A 1 83 ? 12.805 7.089 -18.024 1.00 64.06 83 PRO A CA 1
ATOM 637 C C . PRO A 1 83 ? 12.739 6.840 -19.536 1.00 64.06 83 PRO A C 1
ATOM 639 O O . PRO A 1 83 ? 13.747 6.930 -20.238 1.00 64.06 83 PRO A O 1
ATOM 642 N N . VAL A 1 84 ? 11.569 6.446 -20.028 1.00 64.50 84 VAL A N 1
ATOM 643 C CA . VAL A 1 84 ? 11.278 6.317 -21.461 1.00 64.50 84 VAL A CA 1
ATOM 644 C C . VAL A 1 84 ? 10.109 7.248 -21.771 1.00 64.50 84 VAL A C 1
ATOM 646 O O . VAL A 1 84 ? 9.269 7.495 -20.910 1.00 64.50 84 VAL A O 1
ATOM 649 N N . ASP A 1 85 ? 10.036 7.761 -22.998 1.00 61.53 85 ASP A N 1
ATOM 650 C CA . ASP A 1 85 ? 8.921 8.601 -23.467 1.00 61.53 85 ASP A CA 1
ATOM 651 C C . ASP A 1 85 ? 7.585 7.834 -23.595 1.00 61.53 85 ASP A C 1
ATOM 653 O O . ASP A 1 85 ? 6.549 8.425 -23.906 1.00 61.53 85 ASP A O 1
ATOM 657 N N . GLU A 1 86 ? 7.590 6.517 -23.367 1.00 71.56 86 GLU A N 1
ATOM 658 C CA . GLU A 1 86 ? 6.408 5.659 -23.425 1.00 71.56 86 GLU A CA 1
ATOM 659 C C . GLU A 1 86 ? 5.778 5.460 -22.036 1.00 71.56 86 GLU A C 1
ATOM 661 O O . GLU A 1 86 ? 6.503 5.346 -21.045 1.00 71.56 86 GLU A O 1
ATOM 666 N N . PRO A 1 87 ? 4.436 5.359 -21.947 1.00 74.00 87 PRO A N 1
ATOM 667 C CA . PRO A 1 87 ? 3.761 5.029 -20.698 1.00 74.00 87 PRO A CA 1
ATOM 668 C C . PRO A 1 87 ? 4.276 3.710 -20.118 1.00 74.00 87 PRO A C 1
ATOM 670 O O . PRO A 1 87 ? 4.351 2.697 -20.819 1.00 74.00 87 PRO A O 1
ATOM 673 N N . LEU A 1 88 ? 4.586 3.710 -18.823 1.00 84.38 88 LEU A N 1
ATOM 674 C CA . LEU A 1 88 ? 5.089 2.530 -18.137 1.00 84.38 88 LEU A CA 1
ATOM 675 C C . LEU A 1 88 ? 4.013 1.435 -18.032 1.00 84.38 88 LEU A C 1
ATOM 677 O O . LEU A 1 88 ? 3.035 1.567 -17.298 1.00 84.38 88 LEU A O 1
ATOM 681 N N . ASP A 1 89 ? 4.225 0.311 -18.719 1.00 87.62 89 ASP A N 1
ATOM 682 C CA . ASP A 1 89 ? 3.418 -0.900 -18.536 1.00 87.62 89 ASP A CA 1
ATOM 683 C C . ASP A 1 89 ? 3.924 -1.682 -17.313 1.00 87.62 89 ASP A C 1
ATOM 685 O O . ASP A 1 89 ? 4.852 -2.499 -17.388 1.00 87.62 89 ASP A O 1
ATOM 689 N N . VAL A 1 90 ? 3.322 -1.398 -16.156 1.00 87.06 90 VAL A N 1
ATOM 690 C CA . VAL A 1 90 ? 3.698 -1.999 -14.867 1.00 87.06 90 VAL A CA 1
ATOM 691 C C . VAL A 1 90 ? 3.478 -3.515 -14.859 1.00 87.06 90 VAL A C 1
ATOM 693 O O . VAL A 1 90 ? 4.347 -4.245 -14.382 1.00 87.06 90 VAL A O 1
ATOM 696 N N . ASN A 1 91 ? 2.384 -4.004 -15.454 1.00 88.62 91 ASN A N 1
ATOM 697 C CA . ASN A 1 91 ? 2.081 -5.437 -15.544 1.00 88.62 91 ASN A CA 1
ATOM 698 C C . ASN A 1 91 ? 3.176 -6.177 -16.324 1.00 88.62 91 ASN A C 1
ATOM 700 O O . ASN A 1 91 ? 3.759 -7.147 -15.836 1.00 88.62 91 ASN A O 1
ATOM 704 N N . LYS A 1 92 ? 3.546 -5.662 -17.500 1.00 86.88 92 LYS A N 1
ATOM 705 C CA . LYS A 1 92 ? 4.651 -6.223 -18.288 1.00 86.88 92 LYS A CA 1
ATOM 706 C C . LYS A 1 92 ? 5.995 -6.128 -17.560 1.00 86.88 92 LYS A C 1
ATOM 708 O O . LYS A 1 92 ? 6.836 -7.011 -17.716 1.00 86.88 92 LYS A O 1
ATOM 713 N N . THR A 1 93 ? 6.197 -5.075 -16.768 1.00 84.81 93 THR A N 1
ATOM 714 C CA . THR A 1 93 ? 7.459 -4.830 -16.059 1.00 84.81 93 THR A CA 1
ATOM 715 C C . THR A 1 93 ? 7.701 -5.817 -14.925 1.00 84.81 93 THR A C 1
ATOM 717 O O . THR A 1 93 ? 8.842 -6.241 -14.745 1.00 84.81 93 THR A O 1
ATOM 720 N N . ILE A 1 94 ? 6.680 -6.177 -14.148 1.00 82.00 94 ILE A N 1
ATOM 721 C CA . ILE A 1 94 ? 6.840 -7.047 -12.965 1.00 82.00 94 ILE A CA 1
ATOM 722 C C . ILE A 1 94 ? 6.311 -8.468 -13.175 1.00 82.00 94 ILE A C 1
ATOM 724 O O . ILE A 1 94 ? 6.599 -9.346 -12.368 1.00 82.00 94 ILE A O 1
ATOM 728 N N . GLY A 1 95 ? 5.586 -8.702 -14.270 1.00 86.62 95 GLY A N 1
ATOM 729 C CA . GLY A 1 95 ? 4.922 -9.965 -14.571 1.00 86.62 95 GLY A CA 1
ATOM 730 C C . GLY A 1 95 ? 3.499 -10.024 -14.009 1.00 86.62 95 GLY A C 1
ATOM 731 O O . GLY A 1 95 ? 3.206 -9.493 -12.939 1.00 86.62 95 GLY A O 1
ATOM 732 N N . GLY A 1 96 ? 2.609 -10.710 -14.731 1.00 87.44 96 GLY A N 1
ATOM 733 C CA . GLY A 1 96 ? 1.176 -10.736 -14.421 1.00 87.44 96 GLY A CA 1
ATOM 734 C C . GLY A 1 96 ? 0.817 -11.346 -13.067 1.00 87.44 96 GLY A C 1
ATOM 735 O O . GLY A 1 96 ? -0.113 -10.873 -12.422 1.00 87.44 96 GLY A O 1
ATOM 736 N N . GLU A 1 97 ? 1.562 -12.352 -12.606 1.00 85.94 97 GLU A N 1
ATOM 737 C CA . GLU A 1 97 ? 1.325 -12.974 -11.295 1.00 85.94 97 GLU A CA 1
ATOM 738 C C . GLU A 1 97 ? 1.605 -11.989 -10.157 1.00 85.94 97 GLU A C 1
ATOM 740 O O . GLU A 1 97 ? 0.742 -11.744 -9.316 1.00 85.94 97 GLU A O 1
ATOM 745 N N . VAL A 1 98 ? 2.774 -11.347 -10.189 1.00 84.00 98 VAL A N 1
ATOM 746 C CA . VAL A 1 98 ? 3.151 -10.298 -9.236 1.00 84.00 98 VAL A CA 1
ATOM 747 C C . VAL A 1 98 ? 2.172 -9.128 -9.299 1.00 84.00 98 VAL A C 1
ATOM 749 O O . VAL A 1 98 ? 1.722 -8.639 -8.264 1.00 84.00 98 VAL A O 1
ATOM 752 N N . TYR A 1 99 ? 1.813 -8.688 -10.506 1.00 87.25 99 TYR A N 1
ATOM 753 C CA . TYR A 1 99 ? 0.848 -7.609 -10.689 1.00 87.25 99 TYR A CA 1
ATOM 754 C C . TYR A 1 99 ? -0.505 -7.940 -10.053 1.00 87.25 99 TYR A C 1
ATOM 756 O O . TYR A 1 99 ? -1.070 -7.105 -9.350 1.00 87.25 99 TYR A O 1
ATOM 764 N N . SER A 1 100 ? -0.990 -9.175 -10.206 1.00 88.44 100 SER A N 1
ATOM 765 C CA . SER A 1 100 ? -2.224 -9.626 -9.558 1.00 88.44 100 SER A CA 1
ATOM 766 C C . SER A 1 100 ? -2.142 -9.571 -8.028 1.00 88.44 100 SER A C 1
ATOM 768 O O . SER A 1 100 ? -3.117 -9.182 -7.389 1.00 88.44 100 SER A O 1
ATOM 770 N N . LEU A 1 101 ? -0.995 -9.916 -7.430 1.00 86.50 101 LEU A N 1
ATOM 771 C CA . LEU A 1 101 ? -0.805 -9.820 -5.976 1.00 86.50 101 LEU A CA 1
ATOM 772 C C . LEU A 1 101 ? -0.859 -8.369 -5.484 1.00 86.50 101 LEU A C 1
ATOM 774 O O . LEU A 1 101 ? -1.435 -8.096 -4.429 1.00 86.50 101 LEU A O 1
ATOM 778 N N . TRP A 1 102 ? -0.307 -7.435 -6.261 1.00 88.56 102 TRP A N 1
ATOM 779 C CA 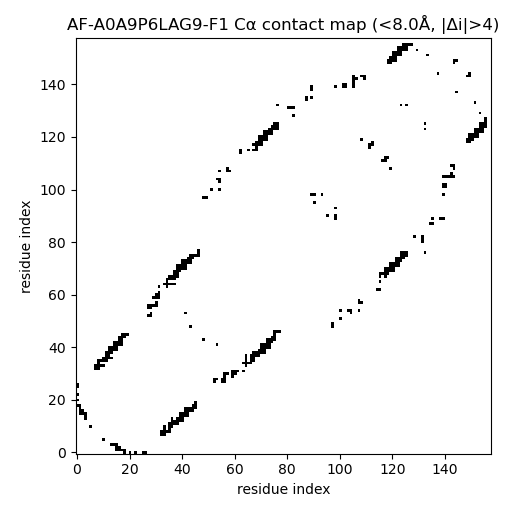. TRP A 1 102 ? -0.413 -6.005 -5.976 1.00 88.56 102 TRP A CA 1
ATOM 780 C C . TRP A 1 102 ? -1.845 -5.487 -6.108 1.00 88.56 102 TRP A C 1
ATOM 782 O O . TRP A 1 102 ? -2.278 -4.716 -5.257 1.00 88.56 102 TRP A O 1
ATOM 792 N N . MET A 1 103 ? -2.612 -5.961 -7.093 1.00 91.75 103 MET A N 1
ATOM 793 C CA . MET A 1 103 ? -4.037 -5.622 -7.204 1.00 91.75 103 MET A CA 1
ATOM 794 C C . MET A 1 103 ? -4.847 -6.135 -6.005 1.00 91.75 103 MET A C 1
ATOM 796 O O . MET A 1 103 ? -5.698 -5.416 -5.475 1.00 91.75 103 MET A O 1
ATOM 800 N N . ASP A 1 104 ? -4.563 -7.351 -5.530 1.00 91.50 104 ASP A N 1
ATOM 801 C CA . ASP A 1 104 ? -5.190 -7.889 -4.318 1.00 91.50 104 ASP A CA 1
ATOM 802 C C . ASP A 1 104 ? -4.828 -7.061 -3.077 1.00 91.50 104 ASP A C 1
ATOM 804 O O . ASP A 1 104 ? -5.684 -6.807 -2.221 1.00 91.50 104 ASP A O 1
ATOM 808 N N . LEU A 1 105 ? -3.568 -6.631 -2.975 1.00 90.88 105 LEU A N 1
ATOM 809 C CA . LEU A 1 105 ? -3.100 -5.756 -1.905 1.00 90.88 105 LEU A CA 1
ATOM 810 C C . LEU A 1 105 ? -3.792 -4.387 -1.958 1.00 90.88 105 LEU A C 1
ATOM 812 O O . LEU A 1 105 ? -4.289 -3.932 -0.928 1.00 90.88 105 LEU A O 1
ATOM 816 N N . ASP A 1 106 ? -3.881 -3.763 -3.133 1.00 93.12 106 ASP A N 1
ATOM 817 C CA . ASP A 1 106 ? -4.571 -2.484 -3.347 1.00 93.12 106 ASP A CA 1
ATOM 818 C C . ASP A 1 106 ? -6.030 -2.568 -2.874 1.00 93.12 106 ASP A C 1
ATOM 820 O O . ASP A 1 106 ? -6.490 -1.742 -2.084 1.00 93.12 106 ASP A O 1
ATOM 824 N N . CYS A 1 107 ? -6.730 -3.650 -3.231 1.00 93.62 107 CYS A N 1
ATOM 825 C CA . CYS A 1 107 ? -8.095 -3.900 -2.768 1.00 93.62 107 CYS A CA 1
ATOM 826 C C . CYS A 1 107 ? -8.197 -3.986 -1.236 1.00 93.62 107 CYS A C 1
ATOM 828 O O . CYS A 1 107 ? -9.110 -3.408 -0.640 1.00 93.62 107 CYS A O 1
ATOM 830 N N . VAL A 1 108 ? -7.276 -4.698 -0.578 1.00 93.25 108 VAL A N 1
ATOM 831 C CA . VAL A 1 108 ? -7.260 -4.809 0.891 1.00 93.25 108 VAL A CA 1
ATOM 832 C C . VAL A 1 108 ? -6.950 -3.465 1.547 1.00 93.25 108 VAL A C 1
ATOM 834 O O . VAL A 1 108 ? -7.588 -3.108 2.538 1.00 93.25 108 VAL A O 1
ATOM 837 N N . LEU A 1 109 ? -6.012 -2.696 0.998 1.00 93.75 109 LEU A N 1
ATOM 838 C CA . LEU A 1 109 ? -5.661 -1.371 1.508 1.00 93.75 109 LEU A CA 1
ATOM 839 C C . LEU A 1 109 ? -6.840 -0.402 1.406 1.00 93.75 109 LEU A C 1
ATOM 841 O O . LEU A 1 109 ? -7.116 0.314 2.369 1.00 93.75 109 LEU A O 1
ATOM 845 N N . VAL A 1 110 ? -7.592 -0.443 0.303 1.00 94.44 110 VAL A N 1
ATOM 846 C CA . VAL A 1 110 ? -8.833 0.330 0.153 1.00 94.44 110 VAL A CA 1
ATOM 847 C C . VAL A 1 110 ? -9.856 -0.071 1.211 1.00 94.44 110 VAL A C 1
ATOM 849 O O . VAL A 1 110 ? -10.417 0.803 1.867 1.00 94.44 110 VAL A O 1
ATOM 852 N N . GLN A 1 111 ? -10.076 -1.369 1.434 1.00 93.62 111 GLN A N 1
ATOM 853 C CA . GLN A 1 111 ? -11.020 -1.839 2.457 1.00 93.62 111 GLN A CA 1
ATOM 854 C C . GLN A 1 111 ? -10.610 -1.400 3.864 1.00 93.62 111 GLN A C 1
ATOM 856 O O . GLN A 1 111 ? -11.455 -0.987 4.664 1.00 93.62 111 GLN A O 1
ATOM 861 N N . LEU A 1 112 ? -9.318 -1.465 4.183 1.00 92.38 112 LEU A N 1
ATOM 862 C CA . LEU A 1 112 ? -8.797 -0.987 5.460 1.00 92.38 112 LEU A CA 1
ATOM 863 C C . LEU A 1 112 ? -8.943 0.526 5.589 1.00 92.38 112 LEU A C 1
ATOM 865 O O . LEU A 1 112 ? -9.306 1.011 6.659 1.00 92.38 112 LEU A O 1
ATOM 869 N N . TRP A 1 113 ? -8.718 1.277 4.514 1.00 92.31 113 TRP A N 1
ATOM 870 C CA . TRP A 1 113 ? -8.958 2.715 4.506 1.00 92.31 113 TRP A CA 1
ATOM 871 C C . TRP A 1 113 ? -10.443 3.032 4.738 1.00 92.31 113 TRP A C 1
ATOM 873 O O . TRP A 1 113 ? -10.758 3.877 5.572 1.00 92.31 113 TRP A O 1
ATOM 883 N N . GLU A 1 114 ? -11.361 2.322 4.079 1.00 91.62 114 GLU A N 1
ATOM 884 C CA . GLU A 1 114 ? -12.809 2.524 4.238 1.00 91.62 114 GLU A CA 1
ATOM 885 C C . GLU A 1 114 ? -13.303 2.168 5.646 1.00 91.62 114 GLU A C 1
ATOM 887 O O . GLU A 1 114 ? -14.195 2.829 6.175 1.00 91.62 114 GLU A O 1
ATOM 892 N N . SER A 1 115 ? -12.723 1.140 6.268 1.00 90.44 115 SER A N 1
ATOM 893 C CA . SER A 1 115 ? -13.167 0.638 7.575 1.00 90.44 115 SER A CA 1
ATOM 894 C C . SER A 1 115 ? -12.469 1.287 8.773 1.00 90.44 115 SER A C 1
ATOM 896 O O . SER A 1 115 ? -13.101 1.462 9.812 1.00 90.44 115 SER A O 1
ATOM 898 N N . HIS A 1 116 ? -11.188 1.640 8.645 1.00 88.56 116 HIS A N 1
ATOM 899 C CA . HIS A 1 116 ? -10.346 2.119 9.750 1.00 88.56 116 HIS A CA 1
ATOM 900 C C . HIS A 1 116 ? -9.745 3.511 9.497 1.00 88.56 116 HIS A C 1
ATOM 902 O O . HIS A 1 116 ? -9.119 4.075 10.389 1.00 88.56 116 HIS A O 1
ATOM 908 N N . GLY A 1 117 ? -9.929 4.096 8.308 1.00 89.31 117 GLY A N 1
ATOM 909 C CA . GLY A 1 117 ? -9.394 5.423 7.986 1.00 89.31 117 GLY A CA 1
ATOM 910 C C . GLY A 1 117 ? -7.868 5.466 7.897 1.00 89.31 117 GLY A C 1
ATOM 911 O O . GLY A 1 117 ? -7.278 6.511 8.166 1.00 89.31 117 GLY A O 1
ATOM 912 N N . ILE A 1 118 ? -7.226 4.345 7.554 1.00 91.50 118 ILE A N 1
ATOM 913 C CA . ILE A 1 118 ? -5.763 4.234 7.572 1.00 91.50 118 ILE A CA 1
ATOM 914 C C . ILE A 1 118 ? -5.090 5.150 6.542 1.00 91.50 118 ILE A C 1
ATOM 916 O O . ILE A 1 118 ? -5.581 5.337 5.431 1.00 91.50 118 ILE A O 1
ATOM 920 N N . GLY A 1 119 ? -3.923 5.685 6.883 1.00 90.94 119 GLY A N 1
ATOM 921 C CA . GLY A 1 119 ? -2.994 6.266 5.920 1.00 90.94 119 GLY A CA 1
ATOM 922 C C . GLY A 1 119 ? -2.119 5.186 5.286 1.00 90.94 119 GLY A C 1
ATOM 923 O O . GLY A 1 119 ? -1.658 4.276 5.980 1.00 90.94 119 GLY A O 1
ATOM 924 N N . LEU A 1 120 ? -1.858 5.306 3.984 1.00 93.12 120 LEU A N 1
ATOM 925 C CA . LEU A 1 120 ? -0.869 4.493 3.284 1.00 93.12 120 LEU A CA 1
ATOM 926 C C . LEU A 1 120 ? 0.334 5.353 2.902 1.00 93.12 120 LEU A C 1
ATOM 928 O O . LEU A 1 120 ? 0.198 6.361 2.208 1.00 93.12 120 LEU A O 1
ATOM 932 N N . GLN A 1 121 ? 1.513 4.913 3.325 1.00 94.12 121 GLN A N 1
ATOM 933 C CA . GLN A 1 121 ? 2.787 5.520 2.970 1.00 94.12 121 GLN A CA 1
ATOM 934 C C . GLN A 1 121 ? 3.637 4.500 2.212 1.00 94.12 121 GLN A C 1
ATOM 936 O O . GLN A 1 121 ? 3.907 3.415 2.723 1.00 94.12 121 GLN A O 1
ATOM 941 N N . VAL A 1 122 ? 4.077 4.841 1.007 1.00 90.06 122 VAL A N 1
ATOM 942 C CA . VAL A 1 122 ? 5.017 4.035 0.227 1.00 90.06 122 VAL A CA 1
ATOM 943 C C . VAL A 1 122 ? 6.362 4.745 0.220 1.00 90.06 122 VAL A C 1
ATOM 945 O O . VAL A 1 122 ? 6.495 5.861 -0.275 1.00 90.06 122 VAL A O 1
ATOM 948 N N . ILE A 1 123 ? 7.364 4.099 0.802 1.00 89.62 123 ILE A N 1
ATOM 949 C CA . ILE A 1 123 ? 8.735 4.589 0.888 1.00 89.62 123 ILE A CA 1
ATOM 950 C C . ILE A 1 123 ? 9.542 3.865 -0.181 1.00 89.62 123 ILE A C 1
ATOM 952 O O . ILE A 1 123 ? 9.675 2.641 -0.145 1.00 89.62 123 ILE A O 1
ATOM 956 N N . CYS A 1 124 ? 10.087 4.616 -1.132 1.00 83.56 124 CYS A N 1
ATOM 957 C CA . CYS A 1 124 ? 10.843 4.054 -2.244 1.00 83.56 124 CYS A CA 1
ATOM 958 C C . CYS A 1 124 ? 12.217 4.713 -2.382 1.00 83.56 124 CYS A C 1
ATOM 960 O O . CYS A 1 124 ? 12.363 5.921 -2.206 1.00 83.56 124 CYS A O 1
ATOM 962 N N . SER A 1 125 ? 13.238 3.908 -2.677 1.00 79.19 125 SER A N 1
ATOM 963 C CA . SER A 1 125 ? 14.524 4.423 -3.159 1.00 79.19 125 SER A CA 1
ATOM 964 C C . SER A 1 125 ? 14.387 4.687 -4.649 1.00 79.19 125 SER A C 1
ATOM 966 O O . SER A 1 125 ? 14.108 3.758 -5.407 1.00 79.19 125 SER A O 1
ATOM 968 N N . THR A 1 126 ? 14.536 5.947 -5.047 1.00 74.62 126 THR A N 1
ATOM 969 C CA . THR A 1 126 ? 14.247 6.394 -6.418 1.00 74.62 126 THR A CA 1
ATOM 970 C C . THR A 1 126 ? 15.491 6.465 -7.285 1.00 74.62 126 THR A C 1
ATOM 972 O O . THR A 1 126 ? 15.368 6.498 -8.505 1.00 74.62 126 THR A O 1
ATOM 975 N N . GLY A 1 127 ? 16.686 6.515 -6.689 1.00 72.38 127 GLY A N 1
ATOM 976 C CA . GLY A 1 127 ? 17.931 6.676 -7.439 1.00 72.38 127 GLY A CA 1
ATOM 977 C C . GLY A 1 127 ? 17.985 7.975 -8.253 1.00 72.38 127 GLY A C 1
ATOM 978 O O . GLY A 1 127 ? 18.773 8.065 -9.187 1.00 72.38 127 GLY A O 1
ATOM 979 N N . GLY A 1 128 ? 17.143 8.965 -7.921 1.00 73.06 128 GLY A N 1
ATOM 980 C CA . GLY A 1 128 ? 16.981 10.212 -8.677 1.00 73.06 128 GLY A CA 1
ATOM 981 C C . GLY A 1 128 ? 15.825 10.221 -9.688 1.00 73.06 128 GLY A C 1
ATOM 982 O O . GLY A 1 128 ? 15.524 11.279 -10.234 1.00 73.06 128 GLY A O 1
ATOM 983 N N . GLU A 1 129 ? 15.129 9.101 -9.893 1.00 80.75 129 GLU A N 1
ATOM 984 C CA . GLU A 1 129 ? 14.055 8.950 -10.889 1.00 80.75 129 GLU A CA 1
ATOM 985 C C . GLU A 1 129 ? 12.650 9.042 -10.255 1.00 80.75 129 GLU A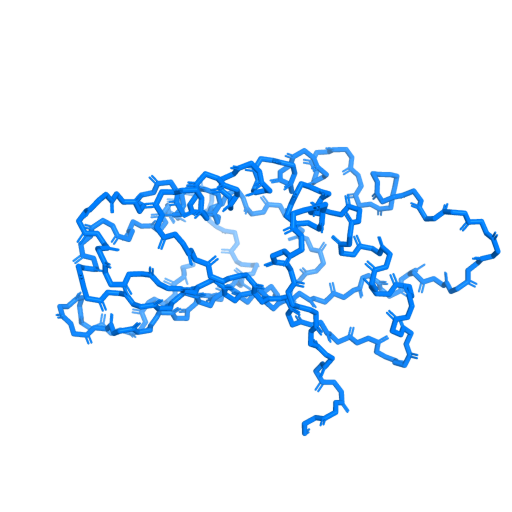 C 1
ATOM 987 O O . GLU A 1 129 ? 11.820 8.140 -10.376 1.00 80.75 129 GLU A O 1
ATOM 992 N N . GLU A 1 130 ? 12.354 10.141 -9.548 1.00 83.00 130 GLU A N 1
ATOM 993 C CA . GLU A 1 130 ? 11.099 10.289 -8.779 1.00 83.00 130 GLU A CA 1
ATOM 994 C C . GLU A 1 130 ? 9.835 10.157 -9.647 1.00 83.00 130 GLU A C 1
ATOM 996 O O . GLU A 1 130 ? 8.828 9.595 -9.216 1.00 83.00 130 GLU A O 1
ATOM 1001 N N . LYS A 1 131 ? 9.872 10.653 -10.888 1.00 85.38 131 LYS A N 1
ATOM 1002 C CA . LYS A 1 131 ? 8.721 10.562 -11.795 1.00 85.38 131 LYS A CA 1
ATOM 1003 C C . LYS A 1 131 ? 8.411 9.107 -12.154 1.00 85.38 131 LYS A C 1
ATOM 1005 O O . LYS A 1 131 ? 7.265 8.684 -12.038 1.00 85.38 131 LYS A O 1
ATOM 1010 N N . VAL A 1 132 ? 9.435 8.346 -12.538 1.00 85.56 132 VAL A N 1
ATOM 1011 C CA . VAL A 1 132 ? 9.303 6.926 -12.895 1.00 85.56 132 VAL A CA 1
ATOM 1012 C C . VAL A 1 132 ? 8.862 6.117 -11.679 1.00 85.56 132 VAL A C 1
ATOM 1014 O O . VAL A 1 132 ? 7.982 5.266 -11.779 1.00 85.56 132 VAL A O 1
ATOM 1017 N N . ALA A 1 133 ? 9.420 6.435 -10.510 1.00 85.06 133 ALA A N 1
ATOM 1018 C CA . ALA A 1 133 ? 9.009 5.857 -9.240 1.00 85.06 133 ALA A CA 1
ATOM 1019 C C . ALA A 1 133 ? 7.523 6.045 -8.962 1.00 85.06 133 ALA A C 1
ATOM 1021 O O . ALA A 1 133 ? 6.820 5.093 -8.623 1.00 85.06 133 ALA A O 1
ATOM 1022 N N . ARG A 1 134 ? 7.047 7.277 -9.127 1.00 88.44 134 ARG A N 1
ATOM 1023 C CA . ARG A 1 134 ? 5.649 7.623 -8.927 1.00 88.44 134 ARG A CA 1
ATOM 1024 C C . ARG A 1 134 ? 4.751 6.869 -9.893 1.00 88.44 134 ARG A C 1
ATOM 1026 O O . ARG A 1 134 ? 3.857 6.177 -9.429 1.00 88.44 134 ARG A O 1
ATOM 1033 N N . GLU A 1 135 ? 5.026 6.929 -11.193 1.00 88.81 135 GLU A N 1
ATOM 1034 C CA . GLU A 1 135 ? 4.233 6.218 -12.208 1.00 88.81 135 GLU A CA 1
ATOM 1035 C C . GLU A 1 135 ? 4.187 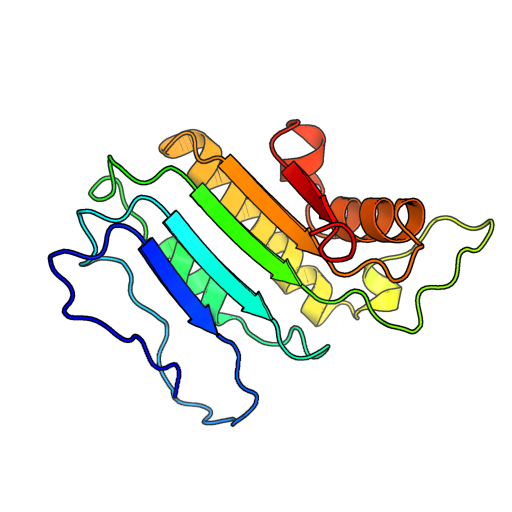4.705 -11.943 1.00 88.81 135 GLU A C 1
ATOM 1037 O O . GLU A 1 135 ? 3.137 4.075 -12.078 1.00 88.81 135 GLU A O 1
ATOM 1042 N N . PHE A 1 136 ? 5.301 4.124 -11.491 1.00 88.31 136 PHE A N 1
ATOM 1043 C CA . PHE A 1 136 ? 5.364 2.716 -11.121 1.00 88.31 136 PHE A CA 1
ATOM 1044 C C . PHE A 1 136 ? 4.477 2.388 -9.914 1.00 88.31 136 PHE A C 1
ATOM 1046 O O . PHE A 1 136 ? 3.654 1.477 -9.999 1.00 88.31 136 PHE A O 1
ATOM 1053 N N . ILE A 1 137 ? 4.594 3.134 -8.808 1.00 89.44 137 ILE A N 1
ATOM 1054 C CA . ILE A 1 137 ? 3.775 2.900 -7.606 1.00 89.44 137 ILE A CA 1
ATOM 1055 C C . ILE A 1 137 ? 2.293 3.171 -7.876 1.00 89.44 137 ILE A C 1
ATOM 1057 O O . ILE A 1 137 ? 1.441 2.403 -7.431 1.00 89.44 137 ILE A O 1
ATOM 1061 N N . GLU A 1 138 ? 1.974 4.222 -8.627 1.00 91.44 138 GLU A N 1
ATOM 1062 C CA . GLU A 1 138 ? 0.596 4.543 -9.000 1.00 91.44 138 GLU A CA 1
ATOM 1063 C C . GLU A 1 138 ? -0.027 3.434 -9.859 1.00 91.44 138 GLU A C 1
ATOM 1065 O O . GLU A 1 138 ? -1.201 3.109 -9.684 1.00 91.44 138 GLU A O 1
ATOM 1070 N N . GLY A 1 139 ? 0.762 2.787 -10.724 1.00 90.44 139 GLY A N 1
ATOM 1071 C CA . GLY A 1 139 ? 0.317 1.616 -11.480 1.00 90.44 139 GLY A CA 1
ATOM 1072 C C . GLY A 1 139 ? 0.189 0.329 -10.653 1.00 90.44 139 GLY A C 1
ATOM 1073 O O . GLY A 1 139 ? -0.603 -0.540 -11.022 1.00 90.44 139 GLY A O 1
ATOM 1074 N N . LEU A 1 140 ? 0.922 0.198 -9.539 1.00 89.75 140 LEU A N 1
ATOM 1075 C CA . LEU A 1 140 ? 0.790 -0.919 -8.589 1.00 89.75 140 LEU A CA 1
ATOM 1076 C C . LEU A 1 140 ? -0.403 -0.768 -7.641 1.00 89.75 140 LEU A C 1
ATOM 1078 O O . LEU A 1 140 ? -0.941 -1.770 -7.178 1.00 89.75 140 LEU A O 1
ATOM 1082 N N . LEU A 1 141 ? -0.786 0.469 -7.323 1.00 92.06 141 LEU A N 1
ATOM 1083 C CA . LEU A 1 141 ? -1.825 0.797 -6.344 1.00 92.06 141 LEU A CA 1
ATOM 1084 C C . LEU A 1 141 ? -2.838 1.802 -6.925 1.00 92.06 141 LEU A C 1
ATOM 1086 O O . LEU A 1 141 ? -2.981 2.922 -6.408 1.00 92.06 141 LEU A O 1
ATOM 1090 N N . PRO A 1 142 ? -3.507 1.459 -8.040 1.00 94.00 142 PRO A N 1
ATOM 1091 C CA . PRO A 1 142 ? -4.339 2.397 -8.783 1.00 94.00 142 PRO A CA 1
ATOM 1092 C C . PRO A 1 142 ? -5.531 2.923 -7.974 1.00 94.00 142 PRO A C 1
ATOM 1094 O O . PRO A 1 142 ? -5.856 4.111 -8.073 1.00 94.00 142 PRO A O 1
ATOM 1097 N N . GLU A 1 143 ? -6.178 2.102 -7.145 1.00 94.88 143 GLU A N 1
ATOM 1098 C CA . GLU A 1 143 ? -7.347 2.528 -6.371 1.00 94.88 143 GLU A CA 1
ATOM 1099 C C . GLU A 1 143 ? -6.957 3.412 -5.184 1.00 94.88 143 GLU A C 1
ATOM 1101 O O . GLU A 1 143 ? -7.593 4.452 -4.957 1.00 94.88 143 GLU A O 1
ATOM 1106 N N . MET A 1 144 ? -5.886 3.073 -4.460 1.00 92.06 144 MET A N 1
ATOM 1107 C CA . MET A 1 144 ? -5.355 3.949 -3.407 1.00 92.06 144 MET A CA 1
ATOM 1108 C C . MET A 1 144 ? -4.871 5.295 -3.966 1.00 92.06 144 MET A C 1
ATOM 1110 O O . MET A 1 144 ? -5.111 6.344 -3.351 1.00 92.06 144 MET A O 1
ATOM 1114 N N . THR A 1 145 ? -4.262 5.282 -5.155 1.00 92.00 145 THR A N 1
ATOM 1115 C CA . THR A 1 145 ? -3.838 6.490 -5.881 1.00 92.00 145 THR A CA 1
ATOM 1116 C C . THR A 1 145 ? -5.033 7.356 -6.258 1.00 92.00 145 THR A C 1
ATOM 1118 O O . THR A 1 145 ? -5.096 8.530 -5.889 1.00 92.00 145 THR A O 1
ATOM 1121 N N . LYS A 1 146 ? -6.035 6.775 -6.924 1.00 93.00 146 LYS A N 1
ATOM 1122 C CA . LYS A 1 146 ? -7.256 7.471 -7.357 1.00 93.00 146 LYS A CA 1
ATOM 1123 C C . LYS A 1 146 ? -8.003 8.138 -6.200 1.00 93.00 146 LYS A C 1
ATOM 1125 O O . LYS A 1 146 ? -8.646 9.170 -6.386 1.00 93.00 146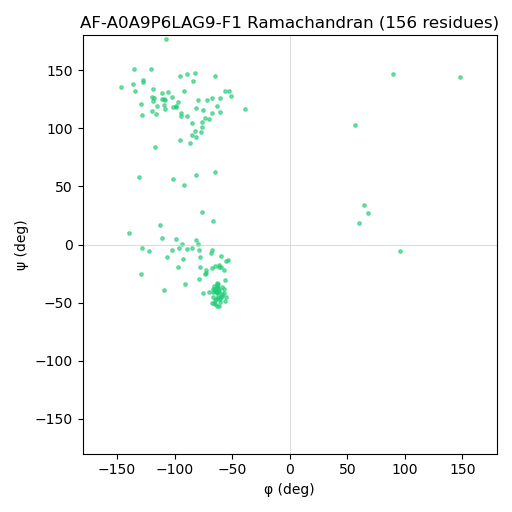 LYS A O 1
ATOM 1130 N N . ARG A 1 147 ? -7.919 7.562 -5.000 1.00 89.50 147 ARG A N 1
ATOM 1131 C CA . ARG A 1 147 ? -8.550 8.086 -3.778 1.00 89.50 147 ARG A CA 1
ATOM 1132 C C . ARG A 1 147 ? -7.703 9.138 -3.052 1.00 89.50 147 ARG A C 1
ATOM 1134 O O . ARG A 1 147 ? -8.164 9.683 -2.048 1.00 89.50 147 ARG 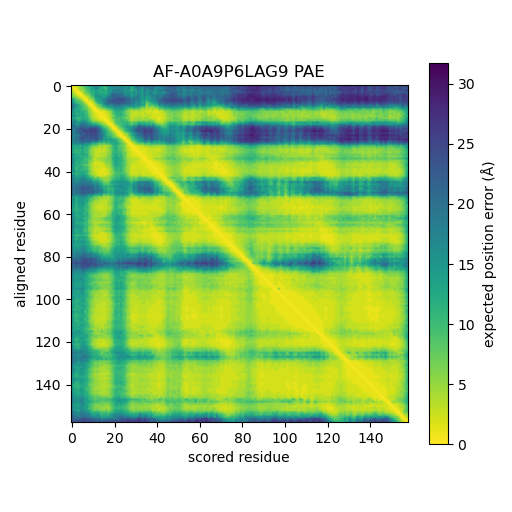A O 1
ATOM 1141 N N . GLY A 1 148 ? -6.492 9.431 -3.534 1.00 86.12 148 GLY A N 1
ATOM 1142 C CA . GLY A 1 148 ? -5.574 10.394 -2.922 1.00 86.12 148 GLY A CA 1
ATOM 1143 C C . GLY A 1 148 ? -5.108 9.962 -1.530 1.00 86.12 148 GLY A C 1
ATOM 1144 O O . GLY A 1 148 ? -4.972 10.799 -0.636 1.00 86.12 148 GLY A O 1
ATOM 1145 N N . ARG A 1 149 ? -4.957 8.648 -1.312 1.00 85.69 149 ARG A N 1
ATOM 1146 C CA . ARG A 1 149 ? -4.587 8.051 -0.012 1.00 85.69 149 ARG A CA 1
ATOM 1147 C C . ARG A 1 149 ? -3.189 7.450 0.011 1.00 85.69 149 ARG A C 1
ATOM 1149 O O . ARG A 1 149 ? -2.816 6.846 1.009 1.00 85.69 149 ARG A O 1
ATOM 1156 N N . LEU A 1 150 ? -2.443 7.641 -1.069 1.00 87.38 150 LEU A N 1
ATOM 1157 C CA . LEU A 1 150 ? -1.059 7.233 -1.228 1.00 87.38 150 LEU A CA 1
ATOM 1158 C C . LEU A 1 150 ? -0.138 8.431 -0.961 1.00 87.38 150 LEU A C 1
ATOM 1160 O O . LEU A 1 150 ? -0.174 9.420 -1.693 1.00 87.38 150 LEU A O 1
ATOM 1164 N N . GLU A 1 151 ? 0.711 8.327 0.055 1.00 90.44 151 GLU A N 1
ATOM 1165 C CA . GLU A 1 151 ? 1.863 9.212 0.226 1.00 90.44 151 GLU A CA 1
ATOM 1166 C C . GLU A 1 151 ? 3.122 8.506 -0.290 1.00 90.44 151 GLU A C 1
ATOM 1168 O O . GLU A 1 151 ? 3.496 7.457 0.230 1.00 90.44 151 GLU A O 1
ATOM 1173 N N . LEU A 1 152 ? 3.785 9.078 -1.300 1.00 86.69 152 LEU A N 1
ATOM 1174 C CA . LEU A 1 152 ? 5.061 8.575 -1.809 1.00 86.69 152 LEU A CA 1
ATOM 1175 C C . LEU A 1 152 ? 6.218 9.352 -1.175 1.00 86.69 152 LEU A C 1
ATOM 1177 O O . LEU A 1 152 ? 6.290 10.572 -1.320 1.00 86.69 152 LEU A O 1
ATOM 1181 N N . VAL A 1 153 ? 7.129 8.646 -0.506 1.00 86.50 153 VAL A N 1
ATOM 1182 C CA . VAL A 1 153 ? 8.297 9.229 0.167 1.00 86.50 153 VAL A CA 1
ATOM 1183 C C . VAL A 1 153 ? 9.576 8.691 -0.467 1.00 86.50 153 VAL A C 1
ATOM 1185 O O . VAL A 1 153 ? 9.780 7.478 -0.546 1.00 86.50 153 VAL A O 1
ATOM 1188 N N . ASN A 1 154 ? 10.455 9.597 -0.898 1.00 79.94 154 ASN A N 1
ATOM 1189 C CA . ASN A 1 154 ? 11.769 9.241 -1.420 1.00 79.94 154 ASN A CA 1
ATOM 1190 C C . ASN A 1 154 ? 12.740 8.956 -0.265 1.00 79.94 154 ASN A C 1
ATOM 1192 O O . ASN A 1 154 ? 12.954 9.806 0.601 1.00 79.94 154 ASN A O 1
ATOM 1196 N N . LYS A 1 155 ? 13.343 7.766 -0.261 1.00 73.25 155 LYS A N 1
ATOM 1197 C CA . LYS A 1 155 ? 14.310 7.348 0.761 1.00 73.25 155 LYS A CA 1
ATOM 1198 C C . LYS A 1 155 ? 15.667 8.053 0.623 1.00 73.25 155 LYS A C 1
ATOM 1200 O O . LYS A 1 155 ? 16.383 8.147 1.612 1.00 73.25 155 LYS A O 1
ATOM 1205 N N . ASP A 1 156 ? 15.999 8.581 -0.556 1.00 65.44 156 ASP A N 1
ATOM 1206 C CA . ASP A 1 156 ? 17.316 9.171 -0.850 1.00 65.44 156 ASP A CA 1
ATOM 1207 C C . ASP A 1 156 ? 17.488 10.611 -0.302 1.00 65.44 156 ASP A C 1
ATOM 1209 O O . ASP A 1 156 ? 18.534 11.227 -0.496 1.00 65.44 156 ASP A O 1
ATOM 1213 N N . GLY A 1 157 ? 16.467 11.159 0.374 1.00 48.94 157 GLY A N 1
ATOM 1214 C CA . GLY A 1 157 ? 16.436 12.525 0.920 1.00 48.94 157 GLY A CA 1
ATOM 1215 C C . GLY A 1 157 ? 16.422 12.635 2.453 1.00 48.94 157 GLY A C 1
ATOM 1216 O O . GLY A 1 157 ? 16.048 13.694 2.959 1.00 48.94 157 GLY A O 1
ATOM 1217 N N . LEU A 1 158 ? 16.777 11.565 3.177 1.00 44.69 158 LEU A N 1
ATOM 1218 C CA . LEU A 1 158 ? 16.904 11.521 4.646 1.00 44.69 158 LEU A CA 1
ATOM 1219 C C . LEU A 1 158 ? 18.368 11.481 5.097 1.00 44.69 158 LEU A C 1
ATOM 1221 O O . LEU A 1 158 ? 19.140 10.687 4.515 1.00 44.69 158 LEU A O 1
#

Mean predicted aligned error: 8.35 Å

Foldseek 3Di:
DWDFPDDQADDLETETEDDPPDDVPDDQAQNLSNLNHAEYEYAYPDLPLPDLRVLVNLVNDDVSNLNHAEYEYEDEDPPPQDDDPDQDPLCVVSDVNSLVSLVSVLVSVVVCCVRRVHAYEYEYACVPPVVSVVSNVCSSNVNCVVVVRYHYHHPVPD

Solvent-accessible surface area (backbone atoms only — not comparable to full-atom values): 9182 Å² total; per-residue (Å²): 114,75,71,73,88,67,72,65,86,74,44,40,61,48,66,42,60,58,64,98,57,88,53,104,77,67,69,74,53,76,48,68,70,33,52,58,22,28,36,40,34,42,37,49,76,57,93,73,69,78,69,69,44,58,52,55,20,58,67,37,63,51,87,70,34,74,55,32,41,35,43,35,40,36,41,73,61,66,89,85,71,66,92,60,99,60,86,83,57,49,45,78,72,66,33,64,69,42,41,50,54,34,49,54,33,29,55,49,52,45,52,44,29,75,75,53,64,37,45,39,36,39,36,29,53,40,93,85,41,60,67,57,46,48,57,48,50,40,64,47,26,50,67,36,43,76,69,71,46,60,42,81,42,64,57,83,79,116

Nearest PDB structures (foldseek):
  3wye-assembly1_A-2  TM=3.790E-01  e=3.275E+00  Klebsiella pneumoniae
  3wds-assembly1_B  TM=4.144E-01  e=7.182E+00  Agrobacterium tumefaciens

pLDDT: mean 78.41, std 16.13, range [31.67, 94.88]

Secondary structure (DSSP, 8-state):
-----S-TTS-SEEEEEE-----TT------TT-TT--EEEEEE-SS----THHHHHHHT--TT-TT--EEEEEEEPPTT----SS---HHHHH-HHHHHHHHHHHHHHHHHHHHH--EEEEEEE-TT-HHHHHHHHHHHSHHHHHTT-EEEEEGGG-

Radius of gyration: 15.64 Å; Cα contacts (8 Å, |Δi|>4): 242; chains: 1; bounding box: 31×36×48 Å